Protein AF-A0ABD0L8F8-F1 (afdb_monomer)

Radius of gyration: 12.22 Å; Cα contacts (8 Å, |Δi|>4): 251; chains: 1; bounding box: 31×29×27 Å

pLDDT: mean 88.72, std 9.2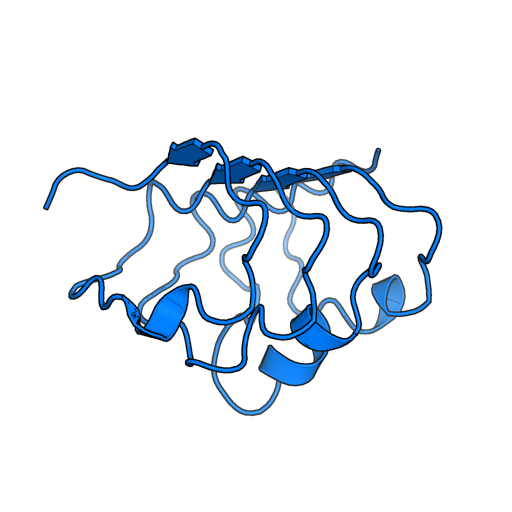7, range [53.75, 98.5]

Mean predicted aligned error: 3.81 Å

Structure (mmCIF, N/CA/C/O backbone):
data_AF-A0ABD0L8F8-F1
#
_entry.id   AF-A0ABD0L8F8-F1
#
loop_
_atom_site.group_PDB
_atom_site.id
_atom_site.type_symbol
_atom_site.label_atom_id
_atom_site.label_alt_id
_atom_site.label_comp_id
_atom_site.label_asym_id
_atom_site.label_entity_id
_atom_site.label_seq_id
_atom_site.pdbx_PDB_ins_code
_atom_site.Cartn_x
_atom_site.Cartn_y
_atom_site.Cartn_z
_atom_site.occupancy
_atom_site.B_iso_or_equiv
_atom_site.auth_seq_id
_atom_site.auth_comp_id
_atom_site.auth_asym_id
_atom_site.auth_atom_id
_atom_site.pdbx_PDB_model_num
ATOM 1 N N . VAL A 1 1 ? 2.870 -8.472 -12.298 1.00 93.44 1 VAL A N 1
ATOM 2 C CA . VAL A 1 1 ? 1.873 -8.912 -11.296 1.00 93.44 1 VAL A CA 1
ATOM 3 C C . VAL A 1 1 ? 2.521 -9.974 -10.431 1.00 93.44 1 VAL A C 1
ATOM 5 O O . VAL A 1 1 ? 3.222 -10.813 -10.985 1.00 93.44 1 VAL A O 1
ATOM 8 N N . LEU A 1 2 ? 2.347 -9.911 -9.115 1.00 95.75 2 LEU A N 1
ATOM 9 C CA . LEU A 1 2 ? 2.832 -10.913 -8.169 1.00 95.75 2 LEU A CA 1
ATOM 10 C C . LEU A 1 2 ? 1.799 -11.078 -7.055 1.00 95.75 2 LEU A C 1
ATOM 12 O O . LEU A 1 2 ? 1.423 -10.096 -6.415 1.00 95.75 2 LEU A O 1
ATOM 16 N N . ASP A 1 3 ? 1.350 -12.312 -6.844 1.00 97.56 3 ASP A N 1
ATOM 17 C CA . ASP A 1 3 ? 0.438 -12.657 -5.761 1.00 97.56 3 ASP A CA 1
ATOM 18 C C . ASP A 1 3 ? 1.197 -13.416 -4.675 1.00 97.56 3 ASP A C 1
ATOM 20 O O . ASP A 1 3 ? 1.814 -14.449 -4.935 1.00 97.56 3 ASP A O 1
ATOM 24 N N . LEU A 1 4 ? 1.191 -12.851 -3.475 1.00 96.12 4 LEU A N 1
ATOM 25 C CA . LEU A 1 4 ? 1.778 -13.413 -2.269 1.00 96.12 4 LEU A CA 1
ATOM 26 C C . LEU A 1 4 ? 0.746 -13.480 -1.141 1.00 96.12 4 LEU A C 1
ATOM 28 O O . LEU A 1 4 ? 1.113 -13.544 0.037 1.00 96.12 4 LEU A O 1
ATOM 32 N N . SER A 1 5 ? -0.540 -13.453 -1.480 1.00 97.81 5 SER A N 1
ATOM 33 C CA . SER A 1 5 ? -1.602 -13.568 -0.496 1.00 97.81 5 SER A CA 1
ATOM 34 C C . SER A 1 5 ? -1.562 -14.911 0.231 1.00 97.81 5 SER A C 1
ATOM 36 O O . SER A 1 5 ? -1.021 -15.891 -0.283 1.00 97.81 5 SER A O 1
ATOM 38 N N . PHE A 1 6 ? -2.102 -14.945 1.451 1.00 97.62 6 PHE A N 1
ATOM 39 C CA . PHE A 1 6 ? -2.160 -16.152 2.291 1.00 97.62 6 PHE A CA 1
ATOM 40 C C . PHE A 1 6 ? -0.788 -16.788 2.555 1.00 97.62 6 PHE A C 1
ATOM 42 O O . PHE A 1 6 ? -0.625 -18.008 2.534 1.00 97.62 6 PHE A O 1
ATOM 49 N N . ASN A 1 7 ? 0.209 -15.948 2.818 1.00 95.56 7 ASN A N 1
ATOM 50 C CA . ASN A 1 7 ? 1.533 -16.384 3.243 1.00 95.56 7 ASN A CA 1
ATOM 51 C C . ASN A 1 7 ? 1.830 -15.890 4.666 1.00 95.56 7 ASN A C 1
ATOM 53 O O . ASN A 1 7 ? 0.996 -15.289 5.341 1.00 95.56 7 ASN A O 1
ATOM 57 N N . ASN A 1 8 ? 3.047 -16.162 5.136 1.00 92.81 8 ASN A N 1
ATOM 58 C CA . ASN A 1 8 ? 3.558 -15.628 6.396 1.00 92.81 8 ASN A CA 1
ATOM 59 C C . ASN A 1 8 ? 4.727 -14.664 6.155 1.00 92.81 8 ASN A C 1
ATOM 61 O O . ASN A 1 8 ? 5.790 -14.777 6.771 1.00 92.81 8 ASN A O 1
ATOM 65 N N . ILE A 1 9 ? 4.570 -13.760 5.186 1.00 90.94 9 ILE A N 1
ATOM 66 C CA . ILE A 1 9 ? 5.599 -12.773 4.866 1.00 90.94 9 ILE A CA 1
ATOM 67 C C . ILE A 1 9 ? 5.749 -11.824 6.043 1.00 90.94 9 ILE A C 1
ATOM 69 O O . ILE A 1 9 ? 4.791 -11.194 6.469 1.00 90.94 9 ILE A O 1
ATOM 73 N N . MET A 1 10 ? 6.983 -11.695 6.520 1.00 88.94 10 MET A N 1
ATOM 74 C CA . MET A 1 10 ? 7.328 -10.761 7.591 1.00 88.94 10 MET A CA 1
ATOM 75 C C . MET A 1 10 ? 7.884 -9.438 7.058 1.00 88.94 10 MET A C 1
ATOM 77 O O . MET A 1 10 ? 7.770 -8.405 7.708 1.00 88.94 10 MET A O 1
ATOM 81 N N . SER A 1 11 ? 8.517 -9.452 5.878 1.00 86.94 11 SER A N 1
ATOM 82 C CA . SER A 1 11 ? 9.224 -8.287 5.341 1.00 86.94 11 SER A CA 1
ATOM 83 C C . SER A 1 11 ? 9.331 -8.305 3.817 1.00 86.94 11 SER A C 1
ATOM 85 O O . SER A 1 11 ? 9.508 -9.356 3.200 1.00 86.94 11 SER A O 1
ATOM 87 N N . LEU A 1 12 ? 9.331 -7.111 3.219 1.00 86.25 12 LEU A N 1
ATOM 88 C CA . LEU A 1 12 ? 9.449 -6.896 1.774 1.00 86.25 12 LEU A CA 1
ATOM 89 C C . LEU A 1 12 ? 10.885 -6.643 1.297 1.00 86.25 12 LEU A C 1
ATOM 91 O O . LEU A 1 12 ? 11.099 -6.359 0.120 1.00 86.25 12 LEU A O 1
ATOM 95 N N . ARG A 1 13 ? 11.902 -6.798 2.161 1.00 83.25 13 ARG A N 1
ATOM 96 C CA . ARG A 1 13 ? 13.318 -6.545 1.809 1.00 83.25 13 ARG A CA 1
ATOM 97 C C . ARG A 1 13 ? 13.766 -7.239 0.519 1.00 83.25 13 ARG A C 1
ATOM 99 O O . ARG A 1 13 ? 14.543 -6.668 -0.242 1.00 83.25 13 ARG A O 1
ATOM 106 N N . ARG A 1 14 ? 13.264 -8.450 0.250 1.00 84.12 14 ARG A N 1
ATOM 107 C CA . ARG A 1 14 ? 13.588 -9.225 -0.964 1.00 84.12 14 ARG A CA 1
ATOM 108 C C . ARG A 1 14 ? 12.953 -8.658 -2.241 1.00 84.12 14 ARG A C 1
ATOM 110 O O . ARG A 1 14 ? 13.447 -8.944 -3.325 1.00 84.12 14 ARG A O 1
ATOM 117 N N . LEU A 1 15 ? 11.905 -7.844 -2.118 1.00 85.62 15 LEU A N 1
ATOM 118 C CA . LEU A 1 15 ? 11.173 -7.236 -3.231 1.00 85.62 15 LEU A CA 1
ATOM 119 C C . LEU A 1 15 ? 11.623 -5.800 -3.547 1.00 85.62 15 LEU A C 1
ATOM 121 O O . LEU A 1 15 ? 11.210 -5.266 -4.570 1.00 85.62 15 LEU A O 1
ATOM 125 N N . ARG A 1 16 ? 12.530 -5.197 -2.758 1.00 81.44 16 ARG A N 1
ATOM 126 C CA . ARG A 1 16 ? 13.054 -3.825 -2.983 1.00 81.44 16 ARG A CA 1
ATOM 127 C C . ARG A 1 16 ? 13.673 -3.610 -4.372 1.00 81.44 16 ARG A C 1
ATOM 129 O O . ARG A 1 16 ? 13.772 -2.495 -4.857 1.00 81.44 16 ARG A O 1
ATOM 136 N N . ARG A 1 17 ? 14.133 -4.682 -5.027 1.00 83.19 17 ARG A N 1
ATOM 137 C CA . ARG A 1 17 ? 14.715 -4.633 -6.384 1.00 83.19 17 ARG A CA 1
ATOM 138 C C . ARG A 1 17 ? 13.760 -5.095 -7.479 1.00 83.19 17 ARG A C 1
ATOM 140 O O . ARG A 1 17 ? 14.151 -5.163 -8.641 1.00 83.19 17 ARG A O 1
ATOM 147 N N . ALA A 1 18 ? 12.518 -5.420 -7.137 1.00 86.50 18 ALA A N 1
ATOM 148 C CA . ALA A 1 18 ? 11.518 -5.877 -8.090 1.00 86.50 18 ALA A CA 1
ATOM 149 C C . ALA A 1 18 ? 10.891 -4.686 -8.838 1.00 86.50 18 ALA A C 1
ATOM 151 O O . ALA A 1 18 ? 9.683 -4.472 -8.800 1.00 86.50 18 ALA A O 1
ATOM 152 N N . GLY A 1 19 ? 11.726 -3.915 -9.543 1.00 87.00 19 GLY A N 1
ATOM 153 C CA . GLY A 1 19 ? 11.339 -2.702 -10.281 1.00 87.00 19 GLY A CA 1
ATOM 154 C C . GLY A 1 19 ? 10.435 -2.941 -11.496 1.00 87.00 19 GLY A C 1
ATOM 155 O O . GLY A 1 19 ? 10.126 -2.006 -12.222 1.00 87.00 19 GLY A O 1
ATOM 156 N N . TRP A 1 20 ? 10.027 -4.187 -11.727 1.00 88.38 20 TRP A N 1
ATOM 157 C CA . TRP A 1 20 ? 9.067 -4.596 -12.752 1.00 88.38 20 TRP A CA 1
ATOM 158 C C . TRP A 1 20 ? 7.651 -4.798 -12.185 1.00 88.38 20 TRP A C 1
ATOM 160 O O . TRP A 1 20 ? 6.711 -5.046 -12.942 1.00 88.38 20 TRP A O 1
ATOM 170 N N . LEU A 1 21 ? 7.474 -4.743 -10.859 1.00 92.56 21 LEU A N 1
ATOM 171 C CA . LEU A 1 21 ? 6.174 -4.978 -10.238 1.00 92.56 21 LEU A CA 1
ATOM 172 C C . LEU A 1 21 ? 5.236 -3.795 -10.458 1.00 92.56 21 LEU A C 1
ATOM 174 O O . LEU A 1 21 ? 5.489 -2.693 -9.981 1.00 92.56 21 LEU A O 1
ATOM 178 N N . THR A 1 22 ? 4.120 -4.067 -11.128 1.00 95.88 22 THR A N 1
ATOM 179 C CA . THR A 1 22 ? 2.991 -3.138 -11.286 1.00 95.88 22 THR A CA 1
ATOM 180 C C . THR A 1 22 ? 1.805 -3.499 -10.392 1.00 95.88 22 THR A C 1
ATOM 182 O O . THR A 1 22 ? 1.024 -2.634 -10.032 1.00 95.88 22 THR A O 1
ATOM 185 N N . HIS A 1 23 ? 1.670 -4.765 -9.999 1.00 97.69 23 HIS A N 1
ATOM 186 C CA . HIS A 1 23 ? 0.584 -5.242 -9.142 1.00 97.69 23 HIS A CA 1
ATOM 187 C C . HIS A 1 23 ? 1.163 -6.198 -8.113 1.00 97.69 23 HIS A C 1
ATOM 189 O O . HIS A 1 23 ? 1.884 -7.130 -8.495 1.00 97.69 23 HIS A O 1
ATOM 195 N N . LEU A 1 24 ? 0.842 -5.963 -6.845 1.00 95.94 24 LEU A N 1
ATOM 196 C CA . LEU A 1 24 ? 1.311 -6.754 -5.720 1.00 95.94 24 LEU A CA 1
ATOM 197 C C . LEU A 1 24 ? 0.153 -7.035 -4.760 1.00 95.94 24 LEU A C 1
ATOM 199 O O . LEU A 1 24 ? -0.446 -6.114 -4.208 1.00 95.94 24 LEU A O 1
ATOM 203 N N . ASN A 1 25 ? -0.139 -8.314 -4.548 1.00 97.81 25 ASN A N 1
ATOM 204 C CA . ASN A 1 25 ? -1.108 -8.755 -3.552 1.00 97.81 25 ASN A CA 1
ATOM 205 C C . ASN A 1 25 ? -0.362 -9.320 -2.336 1.00 97.81 25 ASN A C 1
ATOM 207 O O . ASN A 1 25 ? 0.327 -10.331 -2.454 1.00 97.81 25 ASN A O 1
ATOM 211 N N . LEU A 1 26 ? -0.482 -8.656 -1.185 1.00 96.00 26 LEU A N 1
ATOM 212 C CA . LEU A 1 26 ? 0.078 -9.084 0.103 1.00 96.00 26 LEU A CA 1
ATOM 213 C C . LEU A 1 26 ? -1.019 -9.427 1.114 1.00 96.00 26 LEU A C 1
ATOM 215 O O . LEU A 1 26 ? -0.729 -9.589 2.300 1.00 96.00 26 LEU A O 1
ATOM 219 N N . SER A 1 27 ? -2.270 -9.543 0.668 1.00 97.81 27 SER A N 1
ATOM 220 C CA . SER A 1 27 ? -3.392 -9.774 1.572 1.00 97.81 27 SER A CA 1
ATOM 221 C C . SER A 1 27 ? -3.232 -11.055 2.396 1.00 97.81 27 SER A C 1
ATOM 223 O O . SER A 1 27 ? -2.604 -12.019 1.962 1.00 97.81 27 SER A O 1
ATOM 225 N N . HIS A 1 28 ? -3.797 -11.087 3.603 1.00 97.38 28 HIS A N 1
ATOM 226 C CA . HIS A 1 28 ? -3.696 -12.244 4.507 1.00 97.38 28 HIS A CA 1
ATOM 227 C C . HIS A 1 28 ? -2.244 -12.6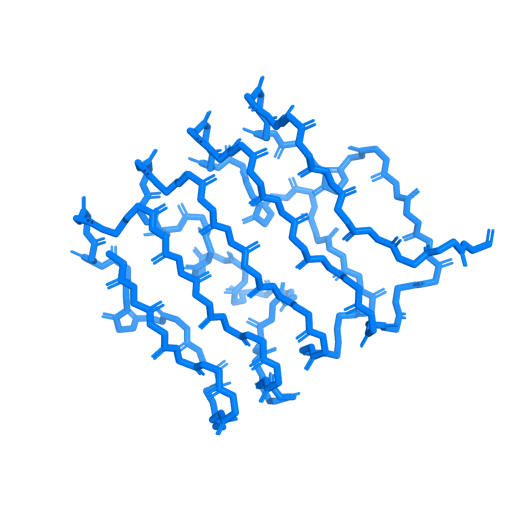45 4.832 1.00 97.38 28 HIS A C 1
ATOM 229 O O . HIS A 1 28 ? -1.912 -13.828 4.859 1.00 97.38 28 HIS A O 1
ATOM 235 N N . ASN A 1 29 ? -1.379 -11.659 5.089 1.00 95.56 29 ASN A N 1
ATOM 236 C CA . ASN A 1 29 ? -0.053 -11.854 5.686 1.00 95.56 29 ASN A CA 1
ATOM 237 C C . ASN A 1 29 ? -0.012 -11.172 7.069 1.00 95.56 29 ASN A C 1
ATOM 239 O O . ASN A 1 29 ? 0.451 -10.037 7.170 1.00 95.56 29 ASN A O 1
ATOM 243 N N . PRO A 1 30 ? -0.498 -11.821 8.143 1.00 91.50 30 PRO A N 1
ATOM 244 C CA . PRO A 1 30 ? -0.682 -11.175 9.449 1.00 91.50 30 PRO A CA 1
ATOM 245 C C . PRO A 1 30 ? 0.631 -10.842 10.174 1.00 91.50 30 PRO A C 1
ATOM 247 O O . PRO A 1 30 ? 0.635 -10.043 11.101 1.00 91.50 30 PRO A O 1
ATOM 250 N N . SER A 1 31 ? 1.748 -11.447 9.760 1.00 90.50 31 SER A N 1
ATOM 251 C CA . SER A 1 31 ? 3.078 -11.168 10.321 1.00 90.50 31 SER A CA 1
ATOM 252 C C . SER A 1 31 ? 3.824 -10.060 9.569 1.00 90.50 31 SER A C 1
ATOM 254 O O . SER A 1 31 ? 4.993 -9.808 9.866 1.00 90.50 31 SER A O 1
ATOM 256 N N . LEU A 1 32 ? 3.195 -9.438 8.564 1.00 90.06 32 LEU A N 1
ATOM 257 C CA . LEU A 1 32 ? 3.834 -8.434 7.722 1.00 90.06 32 LEU A CA 1
ATOM 258 C C . LEU A 1 32 ? 4.058 -7.145 8.511 1.00 90.06 32 LEU A C 1
ATOM 260 O O . LEU A 1 32 ? 3.120 -6.484 8.946 1.00 90.06 32 LEU A O 1
ATOM 264 N N . MET A 1 33 ? 5.320 -6.745 8.640 1.00 83.38 33 MET A N 1
ATOM 265 C CA . MET A 1 33 ? 5.669 -5.484 9.282 1.00 83.38 33 MET A CA 1
ATOM 266 C C . MET A 1 33 ? 5.475 -4.333 8.290 1.00 83.38 33 MET A C 1
ATOM 268 O O . MET A 1 33 ? 6.273 -4.149 7.371 1.00 83.38 33 MET A O 1
ATOM 272 N N . VAL A 1 34 ? 4.395 -3.573 8.476 1.00 76.69 34 VAL A N 1
ATOM 273 C CA . VAL A 1 34 ? 4.038 -2.398 7.654 1.00 76.69 34 VAL A CA 1
ATOM 274 C C . VAL A 1 34 ? 4.195 -1.081 8.425 1.00 76.69 34 VAL A C 1
ATOM 276 O O . VAL A 1 34 ? 3.900 -0.019 7.898 1.00 76.69 34 VAL A O 1
ATOM 279 N N . GLN A 1 35 ? 4.663 -1.132 9.674 1.00 73.31 35 GLN A N 1
ATOM 280 C CA . GLN A 1 35 ? 4.774 0.017 10.581 1.00 73.31 35 GLN A CA 1
ATOM 281 C C . GLN A 1 35 ? 6.174 0.102 11.203 1.00 73.31 35 GLN A C 1
ATOM 283 O O . GLN A 1 35 ? 6.863 -0.912 11.347 1.00 73.31 35 GLN A O 1
ATOM 288 N N . GLY A 1 36 ? 6.589 1.306 11.610 1.00 68.31 36 GLY A N 1
ATOM 289 C CA . GLY A 1 36 ? 7.865 1.533 12.294 1.00 68.31 36 GLY A CA 1
ATOM 290 C C . GLY A 1 36 ? 9.071 1.559 11.348 1.00 68.31 36 GLY A C 1
ATOM 291 O O . GLY A 1 36 ? 8.942 1.872 10.168 1.00 68.31 36 GLY A O 1
ATOM 292 N N . LYS A 1 37 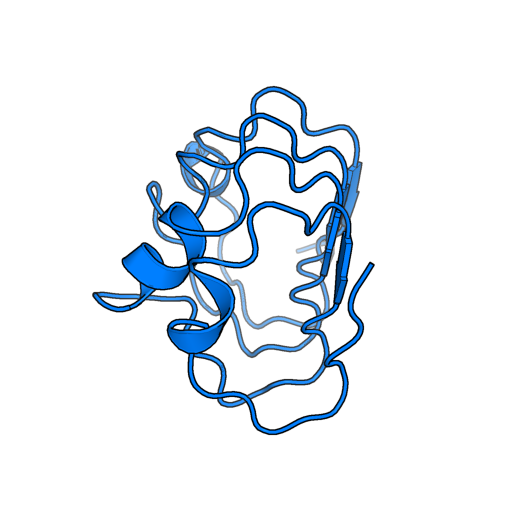? 10.276 1.237 11.847 1.00 63.94 37 LYS A N 1
ATOM 293 C CA . LYS A 1 37 ? 11.537 1.324 11.068 1.00 63.94 37 LYS A CA 1
ATOM 294 C C . LYS A 1 37 ? 11.556 0.468 9.793 1.00 63.94 37 LYS A C 1
ATOM 296 O O . LYS A 1 37 ? 12.374 0.714 8.916 1.00 63.94 37 LYS A O 1
ATOM 301 N N . ASP A 1 38 ? 10.675 -0.523 9.681 1.00 62.44 38 ASP A N 1
ATOM 302 C CA . ASP A 1 38 ? 10.565 -1.375 8.496 1.00 62.44 38 ASP A CA 1
ATOM 303 C C . ASP A 1 38 ? 9.659 -0.789 7.389 1.00 62.44 38 ASP A C 1
ATOM 305 O O . ASP A 1 38 ? 9.629 -1.347 6.289 1.00 62.44 38 ASP A O 1
ATOM 309 N N . THR A 1 39 ? 8.994 0.358 7.613 1.00 63.56 39 THR A N 1
ATOM 310 C CA . THR A 1 39 ? 8.242 1.100 6.570 1.00 63.56 39 THR A CA 1
ATOM 311 C C . THR A 1 39 ? 9.110 1.523 5.387 1.00 63.56 39 THR A C 1
ATOM 313 O O . THR A 1 39 ? 8.600 1.640 4.272 1.00 63.56 39 THR A O 1
ATOM 316 N N . GLU A 1 40 ? 10.429 1.655 5.577 1.00 63.16 40 GLU A N 1
ATOM 317 C CA . GLU A 1 40 ? 11.388 1.848 4.480 1.00 63.16 40 GLU A CA 1
ATOM 318 C C . GLU A 1 40 ? 11.202 0.783 3.387 1.00 63.16 40 GLU A C 1
ATOM 320 O O . GLU A 1 40 ? 11.238 1.086 2.196 1.00 63.16 40 GLU A O 1
ATOM 325 N N . GLY A 1 41 ? 10.870 -0.454 3.778 1.00 66.81 41 GLY A N 1
ATOM 326 C CA . GLY A 1 41 ? 10.625 -1.553 2.851 1.00 66.81 41 GLY A CA 1
ATOM 327 C C . GLY A 1 41 ? 9.518 -1.284 1.829 1.00 66.81 41 GLY A C 1
ATOM 328 O O . GLY A 1 41 ? 9.607 -1.821 0.727 1.00 66.81 41 GLY A O 1
ATOM 329 N N . PHE A 1 42 ? 8.521 -0.457 2.165 1.00 79.12 42 PHE A N 1
ATOM 330 C CA . PHE A 1 42 ? 7.452 -0.035 1.254 1.00 79.12 42 PHE A CA 1
ATOM 331 C C . PHE A 1 42 ? 7.874 1.131 0.362 1.00 79.12 42 PHE A C 1
ATOM 333 O O . PHE A 1 42 ? 7.593 1.113 -0.837 1.00 79.12 42 PHE A O 1
ATOM 340 N N . ALA A 1 43 ? 8.603 2.104 0.912 1.00 74.81 43 ALA A N 1
ATOM 341 C CA . ALA A 1 43 ? 9.151 3.227 0.152 1.00 74.81 43 ALA A CA 1
ATOM 342 C C . ALA A 1 43 ? 10.139 2.778 -0.943 1.00 74.81 43 ALA A C 1
ATOM 344 O O . ALA A 1 43 ? 10.301 3.466 -1.953 1.00 74.81 43 ALA A O 1
ATOM 345 N N . ASP A 1 44 ? 10.767 1.619 -0.747 1.00 78.69 44 ASP A N 1
ATOM 346 C CA . ASP A 1 44 ? 11.686 0.979 -1.688 1.00 78.69 44 ASP A CA 1
ATOM 347 C C . ASP A 1 44 ? 11.016 0.002 -2.660 1.00 78.69 44 ASP A C 1
ATOM 349 O O . ASP A 1 44 ? 11.691 -0.597 -3.503 1.00 78.69 44 ASP A O 1
ATOM 353 N N . LEU A 1 45 ? 9.704 -0.217 -2.544 1.00 83.19 45 LEU A N 1
ATOM 354 C CA . LEU A 1 45 ? 8.989 -0.975 -3.559 1.00 83.19 45 LEU A CA 1
ATOM 355 C C . LEU A 1 45 ? 8.990 -0.218 -4.889 1.00 83.19 45 LEU A C 1
ATOM 357 O O . LEU A 1 45 ? 9.270 0.980 -4.991 1.00 83.19 45 LEU A O 1
ATOM 361 N N . SER A 1 46 ? 8.664 -0.975 -5.930 1.00 80.31 46 SER A N 1
ATOM 362 C CA . SER A 1 46 ? 8.563 -0.504 -7.303 1.00 80.31 46 SER A CA 1
ATOM 363 C C . SER A 1 46 ? 7.862 0.857 -7.409 1.00 80.31 46 SER A C 1
ATOM 365 O O . SER A 1 46 ? 6.683 0.997 -7.093 1.00 80.31 46 SER A O 1
ATOM 367 N N . GLN A 1 47 ? 8.579 1.853 -7.933 1.00 86.81 47 GLN A N 1
ATOM 368 C CA . GLN A 1 47 ? 8.043 3.192 -8.224 1.00 86.81 47 GLN A CA 1
ATOM 369 C C . GLN A 1 47 ? 6.981 3.179 -9.331 1.00 86.81 47 GLN A C 1
ATOM 371 O O . GLN A 1 47 ? 6.288 4.172 -9.548 1.00 86.81 47 GLN A O 1
ATOM 376 N N . ILE A 1 48 ? 6.868 2.057 -10.047 1.00 92.25 48 ILE A N 1
ATOM 377 C CA . ILE A 1 48 ? 5.868 1.820 -11.087 1.00 92.25 48 ILE A CA 1
ATOM 378 C C . ILE A 1 48 ? 4.710 0.941 -10.594 1.00 92.25 48 ILE A C 1
ATOM 380 O O . ILE A 1 48 ? 3.911 0.489 -11.410 1.00 92.25 48 ILE A O 1
ATOM 384 N N . LEU A 1 49 ? 4.624 0.658 -9.287 1.00 94.50 49 LEU A N 1
ATOM 385 C CA . LEU A 1 49 ? 3.510 -0.096 -8.718 1.00 94.50 49 LEU A CA 1
ATOM 386 C C . LEU A 1 49 ? 2.207 0.693 -8.897 1.00 94.50 49 LEU A C 1
ATOM 388 O O . LEU A 1 49 ? 2.131 1.864 -8.545 1.00 94.50 49 LEU A O 1
ATOM 392 N N . GLU A 1 50 ? 1.191 0.037 -9.445 1.00 97.44 50 GLU A N 1
ATOM 393 C CA . GLU A 1 50 ? -0.119 0.604 -9.773 1.00 97.44 50 GLU A CA 1
ATOM 394 C C . GLU A 1 50 ? -1.229 0.065 -8.860 1.00 97.44 50 GLU A C 1
ATOM 396 O O . GLU A 1 50 ? -2.225 0.752 -8.634 1.00 97.44 50 GLU A O 1
ATOM 401 N N . SER A 1 51 ? -1.053 -1.142 -8.314 1.00 98.12 51 SER A N 1
ATOM 402 C CA . SER A 1 51 ? -2.012 -1.789 -7.419 1.00 98.12 51 SER A CA 1
ATOM 403 C C . SER A 1 51 ? -1.311 -2.484 -6.257 1.00 98.12 51 SER A C 1
ATOM 405 O O . SER A 1 51 ? -0.384 -3.275 -6.466 1.00 98.12 51 SER A O 1
ATOM 407 N N . LEU A 1 52 ? -1.811 -2.240 -5.047 1.00 96.44 52 LEU A N 1
ATOM 408 C CA . LEU A 1 52 ? -1.338 -2.854 -3.811 1.00 96.44 52 LEU A CA 1
ATOM 409 C C . LEU A 1 52 ? -2.527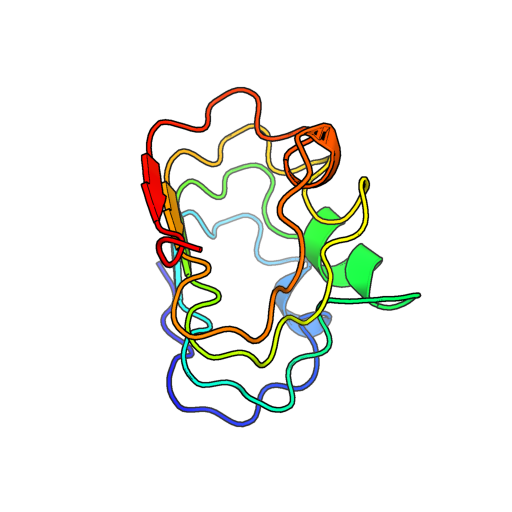 -3.281 -2.946 1.00 96.44 52 LEU A C 1
ATOM 411 O O . LEU A 1 52 ? -3.382 -2.462 -2.625 1.00 96.44 52 LEU A O 1
ATOM 415 N N . SER A 1 53 ? -2.554 -4.548 -2.533 1.00 97.69 53 SER A N 1
ATOM 416 C CA . SER A 1 53 ? -3.476 -5.012 -1.489 1.00 97.69 53 SER A CA 1
ATOM 417 C C . SER A 1 53 ? -2.708 -5.357 -0.220 1.00 97.69 53 SER A C 1
ATOM 419 O O . SER A 1 53 ? -1.817 -6.209 -0.237 1.00 97.69 53 SER A O 1
ATOM 421 N N . LEU A 1 54 ? -3.081 -4.687 0.868 1.00 95.38 54 LEU A N 1
ATOM 422 C CA . LEU A 1 54 ? -2.680 -4.921 2.255 1.00 95.38 54 LEU A CA 1
ATOM 423 C C . LEU A 1 54 ? -3.889 -5.340 3.099 1.00 95.38 54 LEU A C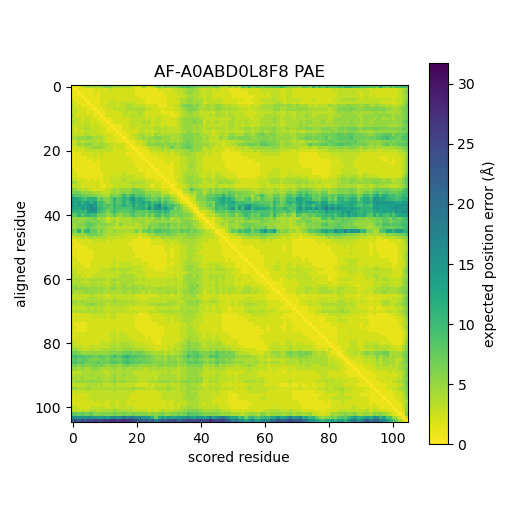 1
ATOM 425 O O . LEU A 1 54 ? -3.943 -5.114 4.307 1.00 95.38 54 LEU A O 1
ATOM 429 N N . ARG A 1 55 ? -4.891 -5.942 2.456 1.00 97.00 55 ARG A N 1
ATOM 430 C CA . ARG A 1 55 ? -6.081 -6.423 3.143 1.00 97.00 55 ARG A CA 1
ATOM 431 C C . ARG A 1 55 ? -5.703 -7.472 4.183 1.00 97.00 55 ARG A C 1
ATOM 433 O O . ARG A 1 55 ? -5.012 -8.441 3.858 1.00 97.00 55 ARG A O 1
ATOM 440 N N . LYS A 1 56 ? -6.200 -7.331 5.411 1.00 95.75 56 LYS A N 1
ATOM 441 C CA . LYS A 1 56 ? -5.966 -8.305 6.488 1.00 95.75 56 LYS A CA 1
ATOM 442 C C . LYS A 1 56 ? -4.482 -8.609 6.727 1.00 95.75 56 LYS A C 1
ATOM 444 O O . LYS A 1 56 ? -4.061 -9.767 6.769 1.00 95.75 56 LYS A O 1
ATOM 449 N N . THR A 1 57 ? -3.682 -7.555 6.873 1.00 93.50 57 THR A N 1
ATOM 450 C CA . THR A 1 57 ? -2.270 -7.647 7.283 1.00 93.50 57 THR A CA 1
ATOM 451 C C . THR A 1 57 ? -2.040 -7.156 8.714 1.00 93.50 57 THR A C 1
ATOM 453 O O . THR A 1 57 ? -0.895 -7.054 9.134 1.00 93.50 57 THR A O 1
ATOM 456 N N . GLY A 1 58 ? -3.104 -6.841 9.462 1.00 91.94 58 GLY A N 1
ATOM 457 C CA . GLY A 1 58 ? -3.011 -6.372 10.849 1.00 91.94 58 GLY A CA 1
ATOM 458 C C . GLY A 1 58 ? -2.530 -4.923 10.967 1.00 91.94 58 GLY A C 1
ATOM 459 O O . GLY A 1 58 ? -1.825 -4.577 11.913 1.00 91.94 58 GLY A O 1
ATOM 460 N N . LEU A 1 59 ? -2.850 -4.062 9.990 1.00 90.19 59 LEU A N 1
ATOM 461 C CA . LEU A 1 59 ? -2.503 -2.640 10.084 1.00 90.19 59 LEU A CA 1
ATOM 462 C C . LEU A 1 59 ? -3.269 -1.992 11.238 1.00 90.19 59 LEU A C 1
ATOM 464 O O . LEU A 1 59 ? -4.485 -2.066 11.277 1.00 90.19 59 LEU A O 1
ATOM 468 N N . VAL A 1 60 ? -2.561 -1.315 12.136 1.00 89.88 60 VAL A N 1
ATOM 469 C CA . VAL A 1 60 ? -3.115 -0.556 13.273 1.00 89.88 60 VAL A CA 1
ATOM 470 C C . VAL A 1 60 ? -2.909 0.945 13.057 1.00 89.88 60 VAL A C 1
ATOM 472 O O . VAL A 1 60 ? -3.736 1.766 13.452 1.00 89.88 60 VAL A O 1
ATOM 475 N N . HIS A 1 61 ? -1.819 1.299 12.377 1.00 86.81 61 HIS A N 1
ATOM 476 C CA . HIS A 1 61 ? -1.479 2.642 11.931 1.00 86.81 61 HIS A CA 1
ATOM 477 C C . HIS A 1 61 ? -0.775 2.573 10.566 1.00 86.81 61 HIS A C 1
ATOM 479 O O . HIS A 1 61 ? -0.269 1.518 10.177 1.00 86.81 61 HIS A O 1
ATOM 485 N N . ILE A 1 62 ? -0.733 3.693 9.846 1.00 87.81 62 ILE A N 1
ATOM 486 C CA . ILE A 1 62 ? 0.069 3.880 8.635 1.00 87.81 62 ILE A CA 1
ATOM 487 C C . ILE A 1 62 ? 0.873 5.163 8.831 1.00 87.81 62 ILE A C 1
ATOM 489 O O . ILE A 1 62 ? 0.296 6.244 8.937 1.00 87.81 62 ILE A O 1
ATOM 493 N N . ASP A 1 63 ? 2.199 5.042 8.865 1.00 87.06 63 ASP A N 1
ATOM 494 C CA . ASP A 1 63 ? 3.085 6.196 9.014 1.00 87.06 63 ASP A CA 1
ATOM 495 C C . ASP A 1 63 ? 3.037 7.067 7.742 1.00 87.06 63 ASP A C 1
ATOM 497 O O . ASP A 1 63 ? 2.991 6.538 6.626 1.00 87.06 63 ASP A O 1
ATOM 501 N N . GLU A 1 64 ? 3.138 8.393 7.884 1.00 85.00 64 GLU A N 1
ATOM 502 C CA . GLU A 1 64 ? 3.065 9.381 6.783 1.00 85.00 64 GLU A CA 1
ATOM 503 C C . GLU A 1 64 ? 4.054 9.143 5.624 1.00 85.00 64 GLU A C 1
ATOM 505 O O . GLU A 1 64 ? 3.853 9.622 4.510 1.00 85.00 64 GLU A O 1
ATOM 510 N N . ASN A 1 65 ? 5.135 8.396 5.868 1.00 84.50 65 ASN A N 1
ATOM 511 C CA . ASN A 1 65 ? 6.171 8.112 4.877 1.00 84.50 65 ASN A CA 1
ATOM 512 C C . ASN A 1 65 ? 6.055 6.711 4.246 1.00 84.50 65 ASN A C 1
ATOM 514 O O . ASN A 1 65 ? 6.817 6.411 3.326 1.00 84.50 65 ASN A O 1
ATOM 518 N N . THR A 1 66 ? 5.101 5.876 4.681 1.00 87.12 66 THR A N 1
ATOM 519 C CA . THR A 1 66 ? 4.955 4.475 4.230 1.00 87.12 66 THR A CA 1
ATOM 520 C C . THR A 1 66 ? 4.816 4.375 2.711 1.00 87.12 66 THR A C 1
ATOM 522 O O . THR A 1 66 ? 5.441 3.527 2.074 1.00 87.12 66 THR A O 1
ATOM 525 N N . PHE A 1 67 ? 4.041 5.280 2.111 1.00 89.12 67 PHE A N 1
ATOM 526 C CA . PHE A 1 67 ? 3.740 5.275 0.678 1.00 89.12 67 PHE A CA 1
ATOM 527 C C . PHE A 1 67 ? 4.367 6.436 -0.098 1.00 89.12 67 PHE A C 1
ATOM 529 O O . PHE A 1 67 ? 4.028 6.656 -1.261 1.00 89.12 67 PHE A O 1
ATOM 536 N N . ARG A 1 68 ? 5.307 7.171 0.508 1.00 86.44 68 ARG A N 1
ATOM 537 C CA . ARG A 1 68 ? 5.807 8.454 -0.018 1.00 86.44 68 ARG A CA 1
ATOM 538 C C . ARG A 1 68 ? 6.329 8.394 -1.457 1.00 86.44 68 ARG A C 1
ATOM 540 O O . ARG A 1 68 ? 6.241 9.379 -2.189 1.00 86.44 68 ARG A O 1
ATOM 547 N N . ASN A 1 69 ? 6.853 7.240 -1.862 1.00 86.88 69 ASN A N 1
ATOM 548 C CA . ASN A 1 69 ? 7.431 7.027 -3.184 1.00 86.88 69 ASN A CA 1
ATOM 549 C C . ASN A 1 69 ? 6.492 6.270 -4.151 1.00 86.88 69 ASN A C 1
ATOM 551 O O . ASN A 1 69 ? 6.832 6.053 -5.308 1.00 86.88 69 ASN A O 1
ATOM 555 N N . MET A 1 70 ? 5.288 5.875 -3.735 1.00 91.12 70 MET A N 1
ATOM 556 C CA . MET A 1 70 ? 4.355 5.105 -4.569 1.00 91.12 70 MET A CA 1
ATOM 557 C C . MET A 1 70 ? 3.537 5.996 -5.516 1.00 91.12 70 MET A C 1
ATOM 559 O O . MET A 1 70 ? 2.314 5.914 -5.598 1.00 91.12 70 MET A O 1
ATOM 563 N N . GLN A 1 71 ? 4.221 6.856 -6.270 1.00 91.56 71 GLN A N 1
ATOM 564 C CA . GLN A 1 71 ? 3.586 7.904 -7.072 1.00 91.56 71 GLN A CA 1
ATOM 565 C C . GLN A 1 71 ? 2.711 7.368 -8.209 1.00 91.56 71 GLN A C 1
ATOM 567 O O . GLN A 1 71 ? 1.872 8.106 -8.715 1.00 91.56 71 GLN A O 1
ATOM 572 N N . LYS A 1 72 ? 2.914 6.124 -8.658 1.00 95.50 72 LYS A N 1
ATOM 573 C CA . LYS A 1 72 ? 2.120 5.490 -9.725 1.00 95.50 72 LYS A CA 1
ATOM 574 C C . LYS A 1 72 ? 0.951 4.655 -9.205 1.00 95.50 72 LYS A C 1
ATOM 576 O O . LYS A 1 72 ? 0.176 4.165 -10.026 1.00 95.50 72 LYS A O 1
ATOM 581 N N . LEU A 1 73 ? 0.801 4.523 -7.886 1.00 96.88 73 LEU A N 1
ATOM 582 C CA . LEU A 1 73 ? -0.243 3.699 -7.294 1.00 96.88 73 LEU A C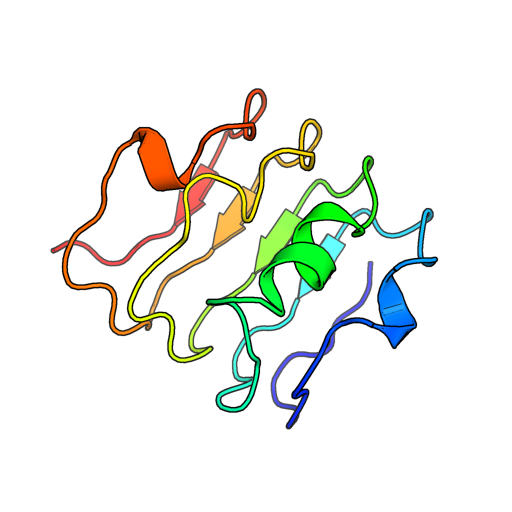A 1
ATOM 583 C C . LEU A 1 73 ? -1.616 4.315 -7.570 1.00 96.88 73 LEU A C 1
ATOM 585 O O . LEU A 1 73 ? -1.838 5.493 -7.297 1.00 96.88 73 LEU A O 1
ATOM 589 N N . ARG A 1 74 ? -2.521 3.503 -8.117 1.00 98.19 74 ARG A N 1
ATOM 590 C CA . ARG A 1 74 ? -3.903 3.872 -8.450 1.00 98.19 74 ARG A CA 1
ATOM 591 C C . ARG A 1 74 ? -4.919 3.151 -7.574 1.00 98.19 74 ARG A C 1
ATOM 593 O O . ARG A 1 74 ? -5.968 3.722 -7.299 1.00 98.19 74 ARG A O 1
ATOM 600 N N . HIS A 1 75 ? -4.601 1.939 -7.124 1.00 98.50 75 HIS A N 1
ATOM 601 C CA . HIS A 1 75 ? -5.486 1.113 -6.305 1.00 98.50 75 HIS A CA 1
ATOM 602 C C . HIS A 1 75 ? -4.777 0.683 -5.021 1.00 98.50 75 HIS A C 1
ATOM 604 O O . HIS A 1 75 ? -3.707 0.065 -5.077 1.00 98.50 75 HIS A O 1
ATOM 610 N N . LEU A 1 76 ? -5.389 0.994 -3.880 1.00 96.81 76 LEU A N 1
ATOM 611 C CA . LEU A 1 76 ? -4.939 0.574 -2.558 1.00 96.81 76 LEU A CA 1
ATOM 612 C C . LEU A 1 76 ? -6.100 -0.072 -1.797 1.00 96.81 76 LEU A C 1
ATOM 614 O O . LEU A 1 76 ? -7.122 0.571 -1.579 1.00 96.81 76 LEU A O 1
ATOM 618 N N . ASP A 1 77 ? -5.918 -1.321 -1.371 1.00 97.62 77 ASP A N 1
ATOM 619 C CA . ASP A 1 77 ? -6.856 -2.030 -0.492 1.00 97.62 77 ASP A CA 1
ATOM 620 C C . ASP A 1 77 ? -6.230 -2.227 0.892 1.00 97.62 77 ASP A C 1
ATOM 622 O O . ASP A 1 77 ? -5.210 -2.907 1.027 1.00 97.62 77 ASP A O 1
ATOM 626 N N . ILE A 1 78 ? -6.837 -1.615 1.908 1.00 95.12 78 ILE A N 1
ATOM 627 C CA . ILE A 1 78 ? -6.452 -1.684 3.324 1.00 95.12 78 ILE A CA 1
ATOM 628 C C . ILE A 1 78 ? -7.604 -2.187 4.208 1.00 95.12 78 ILE A C 1
ATOM 630 O O . ILE A 1 78 ? -7.554 -1.995 5.423 1.00 95.12 78 ILE A O 1
ATOM 634 N N . ARG A 1 79 ? -8.619 -2.841 3.634 1.00 95.88 79 ARG A N 1
ATOM 635 C CA . ARG A 1 79 ? -9.741 -3.428 4.389 1.00 95.88 79 ARG A CA 1
ATOM 636 C C . ARG A 1 79 ? -9.307 -4.546 5.333 1.00 95.88 79 ARG A C 1
ATOM 638 O O . ARG A 1 79 ? -8.218 -5.116 5.208 1.00 95.88 79 ARG A O 1
ATOM 645 N N . ASP A 1 80 ? -10.199 -4.908 6.244 1.00 95.25 80 ASP A N 1
ATOM 646 C CA . ASP A 1 80 ? -10.031 -5.958 7.247 1.00 95.25 80 ASP A CA 1
ATOM 647 C C . ASP A 1 80 ? -8.747 -5.800 8.068 1.00 95.25 80 ASP A C 1
ATOM 649 O O . ASP A 1 80 ? -8.065 -6.775 8.397 1.00 95.25 80 ASP A O 1
ATOM 653 N N . ASN A 1 81 ? -8.392 -4.554 8.359 1.00 93.12 81 ASN A N 1
ATOM 654 C CA . ASN A 1 81 ? -7.290 -4.204 9.239 1.00 93.12 81 ASN A CA 1
ATOM 655 C C . ASN A 1 81 ? -7.829 -3.646 10.565 1.00 93.12 81 ASN A C 1
ATOM 657 O O . ASN A 1 81 ? -9.028 -3.536 10.784 1.00 93.12 81 ASN A O 1
ATOM 661 N N . GLU A 1 82 ? -6.930 -3.305 11.478 1.00 92.19 82 GLU A N 1
ATOM 662 C CA . GLU A 1 82 ? -7.231 -2.816 12.827 1.00 92.19 82 GLU A CA 1
ATOM 663 C C . GLU A 1 82 ? -6.995 -1.297 12.944 1.00 92.19 82 GLU A C 1
ATOM 665 O O . GLU A 1 82 ? -6.653 -0.774 14.010 1.00 92.19 82 GLU A O 1
ATOM 670 N N . LEU A 1 83 ? -7.143 -0.576 11.826 1.00 89.81 83 LEU A N 1
ATOM 671 C CA . LEU A 1 83 ? -6.953 0.869 11.752 1.00 89.81 83 LEU A CA 1
ATOM 672 C C . LEU A 1 83 ? -8.053 1.565 12.557 1.00 89.81 83 LEU A C 1
ATOM 674 O O . LEU A 1 83 ? -9.226 1.507 12.208 1.00 89.81 83 LEU A O 1
ATOM 678 N N . LYS A 1 84 ? -7.674 2.246 13.641 1.00 85.81 84 LYS A N 1
ATOM 679 C CA . LYS A 1 84 ? -8.632 2.971 14.498 1.00 85.81 84 LYS A CA 1
ATOM 680 C C . LYS A 1 84 ? -8.929 4.387 14.021 1.00 85.81 84 LYS A C 1
ATOM 682 O O . LYS A 1 84 ? -9.959 4.951 14.366 1.00 85.81 84 LYS A O 1
ATOM 687 N N . ILE A 1 85 ? -7.975 4.992 13.324 1.00 84.06 85 ILE A N 1
ATOM 688 C CA . ILE A 1 85 ? -8.037 6.370 12.846 1.00 84.06 85 ILE A CA 1
ATOM 689 C C . ILE A 1 85 ? -7.489 6.356 11.430 1.00 84.06 85 ILE A C 1
ATOM 691 O O . ILE A 1 85 ? -6.400 5.832 11.206 1.00 84.06 85 ILE A O 1
ATOM 695 N N . VAL A 1 86 ? -8.223 6.957 10.499 1.00 84.44 86 VAL A N 1
ATOM 696 C CA . VAL A 1 86 ? -7.763 7.193 9.132 1.00 84.44 86 VAL A CA 1
ATOM 697 C C . VAL A 1 86 ? -7.472 8.685 8.992 1.00 84.44 86 VAL A C 1
ATOM 699 O O . VAL A 1 86 ? -8.383 9.509 9.007 1.00 84.44 86 VAL A O 1
ATOM 702 N N . ASP A 1 87 ? -6.189 9.037 8.900 1.00 85.94 87 ASP A N 1
ATOM 703 C CA . ASP A 1 87 ? -5.733 10.419 8.709 1.00 85.94 87 ASP A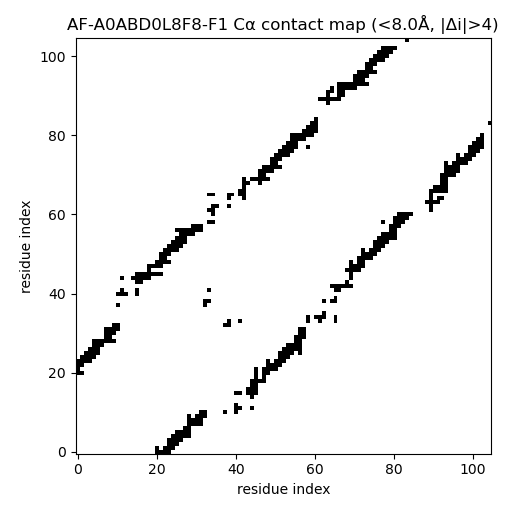 CA 1
ATOM 704 C C . ASP A 1 87 ? -5.318 10.628 7.249 1.00 85.94 87 ASP A C 1
ATOM 706 O O . ASP A 1 87 ? -4.685 9.769 6.635 1.00 85.94 87 ASP A O 1
ATOM 710 N N . ARG A 1 88 ? -5.627 11.798 6.683 1.00 85.81 88 ARG A N 1
ATOM 711 C CA . ARG A 1 88 ? -5.226 12.164 5.315 1.00 85.81 88 ARG A CA 1
ATOM 712 C C . ARG A 1 88 ? -3.714 12.040 5.078 1.00 85.81 88 ARG A C 1
ATOM 714 O O . ARG A 1 88 ? -3.289 11.749 3.963 1.00 85.81 88 ARG A O 1
ATOM 721 N N . ASN A 1 89 ? -2.906 12.250 6.117 1.00 89.44 89 ASN A N 1
ATOM 722 C CA . ASN A 1 89 ? -1.453 12.197 6.052 1.00 89.44 89 ASN A CA 1
ATOM 723 C C . ASN A 1 89 ? -0.935 10.766 5.821 1.00 89.44 89 ASN A C 1
ATOM 725 O O . ASN A 1 89 ? 0.164 10.599 5.301 1.00 89.44 89 ASN A O 1
ATOM 729 N N . MET A 1 90 ? -1.736 9.736 6.127 1.00 88.25 90 MET A N 1
ATOM 730 C CA . MET A 1 90 ? -1.400 8.325 5.873 1.00 88.25 90 MET A CA 1
ATOM 731 C C . MET A 1 90 ? -1.229 8.015 4.382 1.00 88.25 90 MET A C 1
ATOM 733 O O . MET A 1 90 ? -0.563 7.051 4.016 1.00 88.25 90 MET A O 1
ATOM 737 N N . PHE A 1 91 ? -1.827 8.835 3.517 1.00 90.44 91 PHE A N 1
ATOM 738 C CA . PHE A 1 91 ? -1.831 8.650 2.068 1.00 90.44 91 PHE A CA 1
ATOM 739 C C . PHE A 1 91 ? -0.922 9.654 1.342 1.00 90.44 91 PHE A C 1
ATOM 741 O O . PHE A 1 91 ? -1.011 9.809 0.122 1.00 90.44 91 PHE A O 1
ATOM 748 N N . LEU A 1 92 ? -0.029 10.343 2.063 1.00 89.38 92 LEU A N 1
ATOM 749 C CA . LEU A 1 92 ? 0.945 11.245 1.449 1.00 89.38 92 LEU A CA 1
ATOM 750 C C . LEU A 1 92 ? 1.846 10.494 0.454 1.00 89.38 92 LEU A C 1
ATOM 752 O O . LEU A 1 92 ? 2.358 9.409 0.721 1.00 89.38 92 LEU A O 1
ATOM 756 N N . GLY A 1 93 ? 2.040 11.097 -0.721 1.00 88.00 93 GLY A N 1
ATOM 757 C CA . GLY A 1 93 ? 2.801 10.517 -1.834 1.00 88.00 93 GLY A CA 1
ATOM 758 C C . GLY A 1 93 ? 1.972 9.686 -2.817 1.00 88.00 93 GLY A C 1
ATOM 759 O O . GLY A 1 93 ? 2.408 9.501 -3.956 1.00 88.00 93 GLY A O 1
ATOM 760 N N . LEU A 1 94 ? 0.751 9.275 -2.448 1.00 92.88 94 LEU A N 1
ATOM 761 C CA . LEU A 1 94 ? -0.194 8.570 -3.325 1.00 92.88 94 LEU A CA 1
ATOM 762 C C . LEU A 1 94 ? -0.913 9.525 -4.298 1.00 92.88 94 LEU A C 1
ATOM 764 O O . LEU A 1 94 ? -2.135 9.545 -4.410 1.00 92.88 94 LEU A O 1
ATOM 768 N N . ASN A 1 95 ? -0.143 10.329 -5.032 1.00 92.06 95 ASN A N 1
ATOM 769 C CA . ASN A 1 95 ? -0.649 11.445 -5.844 1.00 92.06 95 ASN A CA 1
ATOM 770 C C . ASN A 1 95 ? -1.549 11.026 -7.021 1.00 92.06 95 ASN A C 1
ATOM 772 O O . ASN A 1 95 ? -2.219 11.874 -7.601 1.00 92.06 95 ASN A O 1
ATOM 776 N N . ASN A 1 96 ? -1.529 9.748 -7.408 1.00 96.12 96 ASN A N 1
ATOM 777 C CA . ASN A 1 96 ? -2.342 9.198 -8.496 1.00 96.12 96 ASN A CA 1
ATOM 778 C C . ASN A 1 96 ? -3.367 8.164 -8.005 1.00 96.12 96 ASN A C 1
ATOM 780 O O . ASN A 1 96 ? -3.884 7.402 -8.823 1.00 96.12 96 ASN A O 1
ATOM 784 N N . LEU A 1 97 ? -3.656 8.124 -6.698 1.00 96.50 97 LEU A N 1
ATOM 785 C CA . LEU A 1 97 ? -4.635 7.192 -6.150 1.00 96.50 97 LEU A CA 1
ATOM 786 C C . LEU A 1 97 ? -6.024 7.490 -6.722 1.00 96.50 97 LEU A C 1
ATOM 788 O O . LEU A 1 97 ? -6.492 8.626 -6.693 1.00 96.50 97 LEU A O 1
ATOM 792 N N . GLN A 1 98 ? -6.667 6.458 -7.255 1.00 97.75 98 GLN A N 1
ATOM 793 C CA . GLN A 1 98 ? -7.998 6.525 -7.858 1.00 97.75 98 GLN A CA 1
ATOM 794 C C . GLN A 1 98 ? -9.019 5.774 -7.009 1.00 97.75 98 GLN A C 1
ATOM 796 O O . GLN A 1 98 ? -10.1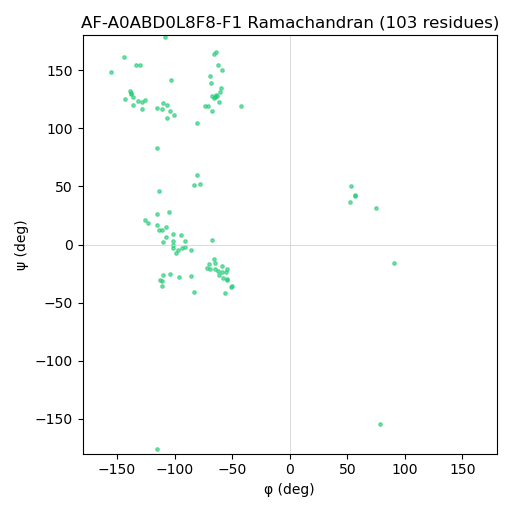64 6.200 -6.904 1.00 97.75 98 GLN A O 1
ATOM 801 N N . VAL A 1 99 ? -8.593 4.669 -6.395 1.00 97.62 99 VAL A N 1
ATOM 802 C CA . VAL A 1 99 ? -9.437 3.812 -5.568 1.00 97.62 99 VAL A CA 1
ATOM 803 C C . VAL A 1 99 ? -8.718 3.511 -4.261 1.00 97.62 99 VAL A C 1
ATOM 805 O O . VAL A 1 99 ? -7.605 2.976 -4.257 1.00 97.62 99 VAL A O 1
ATOM 808 N N . LEU A 1 100 ? -9.388 3.843 -3.162 1.00 95.38 100 LEU A N 1
ATOM 809 C CA . LEU A 1 100 ? -9.037 3.426 -1.813 1.00 95.38 100 LEU A CA 1
ATOM 810 C C . LEU A 1 100 ? -10.166 2.539 -1.292 1.00 95.38 100 LEU A C 1
ATOM 812 O O . LEU A 1 100 ? -11.296 3.0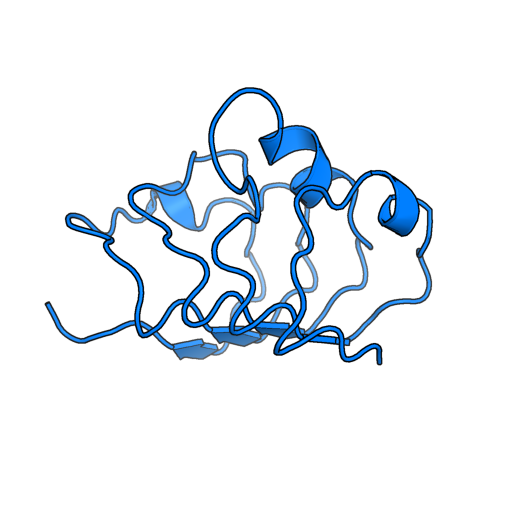02 -1.158 1.00 95.38 100 LEU A O 1
ATOM 816 N N . GLU A 1 101 ? -9.855 1.283 -0.997 1.00 95.56 101 GLU A N 1
ATOM 817 C CA . GLU A 1 101 ? -10.763 0.386 -0.290 1.00 95.56 101 GLU A CA 1
ATOM 818 C C . GLU A 1 101 ? -10.326 0.331 1.177 1.00 95.56 101 GLU A C 1
ATOM 820 O O . GLU A 1 101 ? -9.253 -0.178 1.502 1.00 95.56 101 GLU A O 1
ATOM 825 N N . ALA A 1 102 ? -11.150 0.884 2.059 1.00 92.69 102 ALA A N 1
ATOM 826 C CA . ALA A 1 102 ? -10.979 0.854 3.506 1.00 92.69 102 ALA A CA 1
ATOM 827 C C . ALA A 1 102 ? -12.321 0.477 4.144 1.00 92.69 102 ALA A C 1
ATOM 829 O O . ALA A 1 102 ? -13.366 0.677 3.521 1.00 92.69 102 ALA A O 1
ATOM 830 N N . ASP A 1 103 ? -12.295 -0.099 5.344 1.00 87.69 103 ASP A N 1
ATOM 831 C CA . ASP A 1 103 ? -13.534 -0.395 6.062 1.00 87.69 103 ASP A CA 1
ATOM 832 C C . ASP A 1 103 ? -14.198 0.919 6.498 1.00 87.69 103 ASP A C 1
ATOM 834 O O . ASP A 1 103 ? -13.514 1.853 6.929 1.00 87.69 103 ASP A O 1
ATOM 838 N N . ASP A 1 104 ? -15.526 0.992 6.374 1.00 64.94 104 ASP A N 1
ATOM 839 C CA . ASP A 1 104 ? -16.310 2.092 6.943 1.00 64.94 104 ASP A CA 1
ATOM 840 C C . ASP A 1 104 ? -16.120 2.067 8.468 1.00 64.94 104 ASP A C 1
ATOM 842 O O . ASP A 1 104 ? -16.375 1.044 9.112 1.00 64.94 104 ASP A O 1
ATOM 846 N N . SER A 1 105 ? -15.632 3.175 9.033 1.00 53.75 105 SER A N 1
ATOM 847 C CA . SER A 1 105 ? -15.477 3.370 10.485 1.00 53.75 105 SER A CA 1
ATOM 848 C C . SER A 1 105 ? -16.592 4.237 11.045 1.00 53.75 105 SER A C 1
ATOM 850 O O . SER A 1 105 ? -17.001 5.198 10.355 1.00 53.75 105 SER A O 1
#

Foldseek 3Di:
DDEPAQDQDQALPVQLPVLVAQEYEHANNQNHPLDDPRLVSQLSHHLNHAYYEPHHNADQDADLCSCQSVQNHAYYEHEPYNHPDDDPSSCHNPNNHNDYHYDDD

Organism: NCBI:txid370345

Sequence (105 aa):
VLDLSFNNIMSLRRLRRAGWLTHLNLSHNPSLMVQGKDTEGFADLSQILESLSLRKTGLVHIDENTFRNMQKLRHLDIRDNELKIVDRNMFLGLNNLQVLEADDS

Solvent-accessible surface area (backbone atoms only — not comparable to full-atom values): 5390 Å² total; per-residue (Å²): 104,49,82,50,51,72,40,79,47,47,69,48,71,88,44,43,77,41,69,78,36,34,30,41,34,41,23,42,11,65,58,35,54,63,51,71,90,50,18,58,36,53,39,40,34,26,56,60,21,30,34,42,31,47,27,31,20,62,40,52,64,61,51,52,60,31,37,44,48,31,47,47,22,27,36,42,33,50,26,74,42,57,59,83,70,91,58,80,55,40,54,33,39,38,82,45,56,77,42,79,45,64,67,92,127

Nearest PDB structures (foldseek):
  7r52-assembly1_A  TM=7.298E-01  e=3.721E-02  Homo sapiens
  5awb-assembly1_A-2  TM=6.344E-01  e=1.605E-02  Homo sapiens
  4r07-assembly2_C  TM=6.435E-01  e=2.041E-02  Homo sapiens
  3w3m-assembly1_A  TM=6.119E-01  e=1.119E-02  Homo sapiens
  4r08-assembly2_C  TM=5.735E-01  e=2.595E-02  Homo sapiens

Secondary structure (DSSP, 8-state):
-EE-TTS-----GGGTT-TT-SEEE-TT-TT---SGGGGHHHHTS-TT--EEE-TTS--S---TTTTTT-TT--EEE--SS--S---GGGGTT-TT--EEE----

InterPro domains:
  IPR001611 Leucine-rich repeat [PF13855] (49-102)
  IPR032675 Leucine-rich repeat domain superfamily [G3DSA:3.80.10.10] (1-105)
  IPR051432 Voltage and calcium-activated potassium channel auxiliary protein [PTHR46473] (21-100)